Protein AF-A0A1Q7B2Q9-F1 (afdb_monomer_lite)

Sequence (99 aa):
MSELVSGRERENIPDCSKTDPSTLDCSVCGLAIKQADAELCPTHARALDSVRQAYESWAIAYGGIELADFLKRIVKLQGTGRSAREIAEFLRQHPEKWK

Radius of gyration: 22.63 Å; chains: 1; bounding box: 33×22×88 Å

pLDDT: mean 80.5, std 17.14, range [43.81, 94.81]

Secondary structure (DSSP, 8-state):
--------------------TT-EEPTTT-PEESSTT-SS-HHHHHHHHHHHHHHHHHHHHHTS--HHHHHHHHHHSTT--HHHHHHHHHHHH-GGGG-

Structure (mmCIF, N/CA/C/O backbone):
data_AF-A0A1Q7B2Q9-F1
#
_entry.id   AF-A0A1Q7B2Q9-F1
#
loop_
_atom_site.group_PDB
_atom_site.id
_atom_site.type_symbol
_atom_site.label_atom_id
_atom_site.label_alt_id
_atom_site.label_comp_id
_atom_site.label_asym_id
_atom_site.label_entity_id
_atom_site.label_seq_id
_atom_site.pdbx_PDB_ins_code
_atom_site.Cartn_x
_atom_site.Cartn_y
_atom_site.Cartn_z
_atom_site.occupancy
_atom_site.B_iso_or_equiv
_atom_site.auth_seq_id
_atom_site.auth_comp_id
_atom_site.auth_asym_id
_atom_site.auth_atom_id
_atom_site.pdbx_PDB_model_num
ATOM 1 N N . MET A 1 1 ? 16.069 -12.735 -71.684 1.00 43.81 1 MET A N 1
ATOM 2 C CA . MET A 1 1 ? 16.654 -13.480 -70.551 1.00 43.81 1 MET A CA 1
ATOM 3 C C . MET A 1 1 ? 16.605 -12.557 -69.349 1.00 43.81 1 MET A C 1
ATOM 5 O O . MET A 1 1 ? 17.499 -11.742 -69.177 1.00 43.81 1 MET A O 1
ATOM 9 N N . SER A 1 2 ? 15.501 -12.588 -68.610 1.00 44.09 2 SER A N 1
ATOM 10 C CA . SER A 1 2 ? 15.290 -11.731 -67.441 1.00 44.09 2 SER A CA 1
ATOM 11 C C . SER A 1 2 ? 14.832 -12.653 -66.330 1.00 44.09 2 SER A C 1
ATOM 13 O O . SER A 1 2 ? 13.650 -12.972 -66.228 1.00 44.09 2 SER A O 1
ATOM 15 N N . GLU A 1 3 ? 15.805 -13.192 -65.606 1.00 47.84 3 GLU A N 1
ATOM 16 C CA . GLU A 1 3 ? 15.552 -14.088 -64.490 1.00 47.84 3 GLU A CA 1
ATOM 17 C C . GLU A 1 3 ? 15.310 -13.299 -63.208 1.00 47.84 3 GLU A C 1
ATOM 19 O O . GLU A 1 3 ? 15.884 -12.238 -62.957 1.00 47.84 3 GLU A O 1
ATOM 24 N N . LEU A 1 4 ? 14.376 -13.859 -62.450 1.00 52.78 4 LEU A N 1
ATOM 25 C CA . LEU A 1 4 ? 13.905 -13.460 -61.144 1.00 52.78 4 LEU A CA 1
ATOM 26 C C . LEU A 1 4 ? 15.047 -13.361 -60.124 1.00 52.78 4 LEU A C 1
ATOM 28 O O . LEU A 1 4 ? 15.947 -14.190 -60.119 1.00 52.78 4 LEU A O 1
ATOM 32 N N . VAL A 1 5 ? 14.896 -12.467 -59.146 1.00 50.91 5 VAL A N 1
ATOM 33 C CA . VAL A 1 5 ? 14.565 -12.875 -57.768 1.00 50.91 5 VAL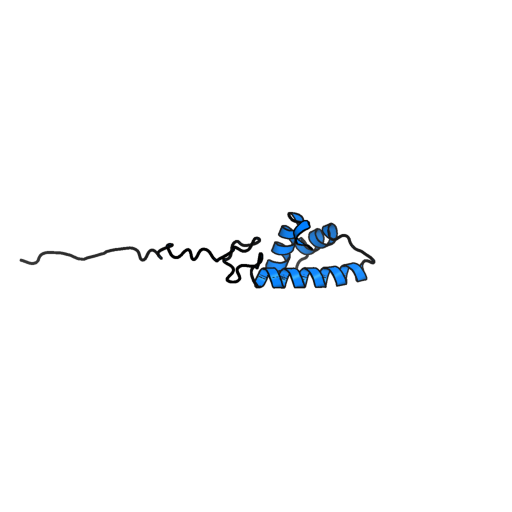 A CA 1
ATOM 34 C C . VAL A 1 5 ? 14.267 -11.622 -56.947 1.00 50.91 5 VAL A C 1
ATOM 36 O O . VAL A 1 5 ? 15.121 -10.781 -56.682 1.00 50.91 5 VAL A O 1
ATOM 39 N N . SER A 1 6 ? 12.996 -11.490 -56.566 1.00 51.56 6 SER A N 1
ATOM 40 C CA . SER A 1 6 ? 12.554 -10.575 -55.522 1.00 51.56 6 SER A CA 1
ATOM 41 C C . SER A 1 6 ? 12.856 -11.262 -54.192 1.00 51.56 6 SER A C 1
ATOM 43 O O . SER A 1 6 ? 12.094 -12.113 -53.735 1.00 51.56 6 SER A O 1
ATOM 45 N N . GLY A 1 7 ? 14.027 -10.963 -53.630 1.00 48.44 7 GLY A N 1
ATOM 46 C CA . GLY A 1 7 ? 14.411 -11.401 -52.292 1.00 48.44 7 GLY A CA 1
ATOM 47 C C . GLY A 1 7 ? 13.527 -10.712 -51.258 1.00 48.44 7 GLY A C 1
ATOM 48 O O . GLY A 1 7 ? 13.687 -9.525 -50.983 1.00 48.44 7 GLY A O 1
ATOM 49 N N . ARG A 1 8 ? 12.559 -11.454 -50.719 1.00 55.66 8 ARG A N 1
ATOM 50 C CA . ARG A 1 8 ? 11.737 -11.066 -49.572 1.00 55.66 8 ARG A CA 1
ATOM 51 C C . ARG A 1 8 ? 12.108 -12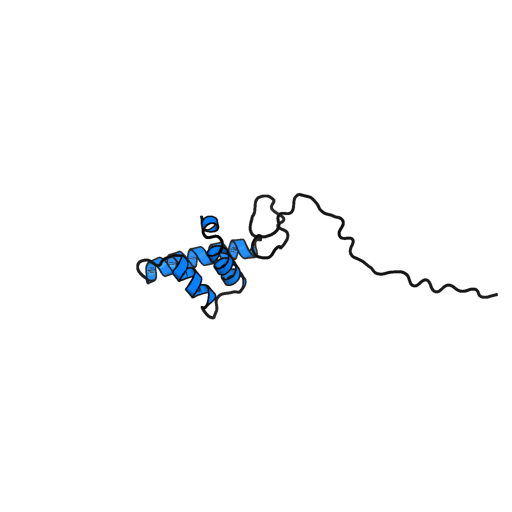.007 -48.433 1.00 55.66 8 ARG A C 1
ATOM 53 O O . ARG A 1 8 ? 11.571 -13.101 -48.317 1.00 55.66 8 ARG A O 1
ATOM 60 N N . GLU A 1 9 ? 13.071 -11.584 -47.633 1.00 52.00 9 GLU A N 1
ATOM 61 C CA . GLU A 1 9 ? 13.549 -12.281 -46.440 1.00 52.00 9 GLU A CA 1
ATOM 62 C C . GLU A 1 9 ? 13.821 -11.206 -45.389 1.00 52.00 9 GLU A C 1
ATOM 64 O O . GLU A 1 9 ? 14.323 -10.141 -45.730 1.00 52.00 9 GLU A O 1
ATOM 69 N N . ARG A 1 10 ? 13.550 -11.342 -44.102 1.00 54.88 10 ARG A N 1
ATOM 70 C CA . ARG A 1 10 ? 12.821 -12.273 -43.234 1.00 54.88 10 ARG A CA 1
ATOM 71 C C . ARG A 1 10 ? 12.651 -11.467 -41.938 1.00 54.88 10 ARG A C 1
ATOM 73 O O . ARG A 1 10 ? 13.382 -10.500 -41.717 1.00 54.88 10 ARG A O 1
ATOM 80 N N . GLU A 1 11 ? 11.668 -11.828 -41.129 1.00 52.19 11 GLU A N 1
ATOM 81 C CA . GLU A 1 11 ? 11.338 -11.184 -39.858 1.00 52.19 11 GLU A CA 1
ATOM 82 C C . GLU A 1 11 ? 12.555 -10.673 -39.059 1.00 52.19 11 GLU A C 1
ATOM 84 O O . GLU A 1 11 ? 13.477 -11.419 -38.732 1.00 52.19 11 GLU A O 1
ATOM 89 N N . ASN A 1 12 ? 12.521 -9.385 -38.699 1.00 49.50 12 ASN A N 1
ATOM 90 C CA . ASN A 1 12 ? 13.353 -8.820 -37.644 1.00 49.50 12 ASN A CA 1
ATOM 91 C C . ASN A 1 12 ? 12.833 -9.380 -36.313 1.00 49.50 12 ASN A C 1
ATOM 93 O O . ASN A 1 12 ? 11.988 -8.784 -35.648 1.00 49.50 12 ASN A O 1
ATOM 97 N N . ILE A 1 13 ? 13.260 -10.601 -36.001 1.00 61.12 13 ILE A N 1
ATOM 98 C CA . ILE A 1 13 ? 13.104 -11.198 -34.683 1.00 61.12 13 ILE A CA 1
ATOM 99 C C . ILE A 1 13 ? 14.172 -10.530 -33.812 1.00 61.12 13 ILE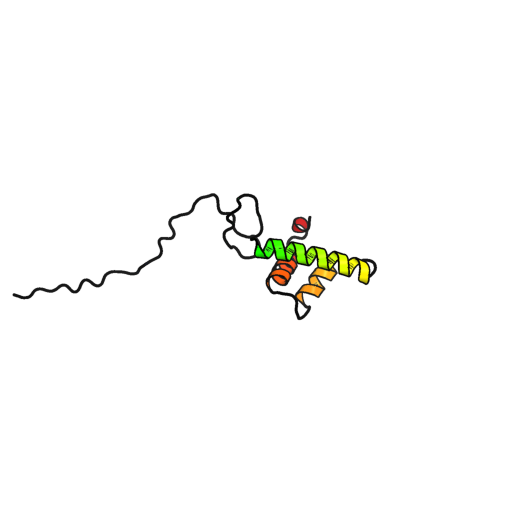 A C 1
ATOM 101 O O . ILE A 1 13 ? 15.359 -10.686 -34.112 1.00 61.12 13 ILE A O 1
ATOM 105 N N . PRO A 1 14 ? 13.809 -9.776 -32.761 1.00 56.12 14 PRO A N 1
ATOM 106 C CA . PRO A 1 14 ? 14.787 -9.396 -31.760 1.00 56.12 14 PRO A CA 1
ATOM 107 C C . PRO A 1 14 ? 15.315 -10.684 -31.121 1.00 56.12 14 PRO A C 1
ATOM 109 O O . PRO A 1 14 ? 14.587 -11.416 -30.455 1.00 56.12 14 PRO A O 1
ATOM 112 N N . ASP A 1 15 ? 16.579 -10.971 -31.411 1.00 49.44 15 ASP A N 1
ATOM 113 C CA . ASP A 1 15 ? 17.378 -12.043 -30.836 1.00 49.44 15 ASP A CA 1
ATOM 114 C C . ASP A 1 15 ? 17.327 -11.969 -29.300 1.00 49.44 15 ASP A C 1
ATOM 116 O O . ASP A 1 15 ? 17.926 -11.093 -28.673 1.00 49.44 15 ASP A O 1
ATOM 120 N N . CYS A 1 16 ? 16.585 -12.892 -28.687 1.00 53.28 16 CYS A N 1
ATOM 121 C CA . CYS A 1 16 ? 16.489 -13.068 -27.237 1.00 53.28 16 CYS A CA 1
ATOM 122 C C . CYS A 1 16 ? 17.737 -13.761 -26.645 1.00 53.28 16 CYS A C 1
ATOM 124 O O . CYS A 1 16 ? 17.596 -14.590 -25.748 1.00 53.28 16 CYS A O 1
ATOM 126 N N . SER A 1 17 ? 18.950 -13.450 -27.123 1.00 56.75 17 SER A N 1
ATOM 127 C CA . SER A 1 17 ? 20.172 -14.200 -26.770 1.00 56.75 17 SER A CA 1
ATOM 128 C C . SER A 1 17 ? 21.256 -13.368 -26.074 1.00 56.75 17 SER A C 1
ATOM 130 O O . SER A 1 17 ? 22.441 -13.690 -26.149 1.00 56.75 17 SER A O 1
ATOM 132 N N . LYS A 1 18 ? 20.880 -12.327 -25.322 1.00 48.78 18 LYS A N 1
ATOM 133 C CA . LYS A 1 18 ? 21.780 -11.704 -24.332 1.00 48.78 18 LYS A CA 1
ATOM 134 C C . LYS A 1 18 ? 21.212 -11.804 -22.923 1.00 48.78 18 LYS A C 1
ATOM 136 O O . LYS A 1 18 ? 20.847 -10.807 -22.308 1.00 48.78 18 LYS A O 1
ATOM 141 N N . THR A 1 19 ? 21.156 -13.026 -22.411 1.00 47.78 19 THR A N 1
ATOM 142 C CA . THR A 1 19 ? 21.140 -13.289 -20.971 1.00 47.78 19 THR A CA 1
ATOM 143 C C . THR A 1 19 ? 22.530 -12.988 -20.425 1.00 47.78 19 THR A C 1
ATOM 145 O O . THR A 1 19 ? 23.417 -13.837 -20.410 1.00 47.78 19 THR A O 1
ATOM 148 N N . ASP A 1 20 ? 22.728 -11.745 -19.996 1.00 50.25 20 ASP A N 1
ATOM 149 C CA . ASP A 1 20 ? 23.719 -11.473 -18.963 1.00 50.25 20 ASP A CA 1
ATOM 150 C C . ASP A 1 20 ? 23.164 -12.093 -17.662 1.00 50.25 20 ASP A C 1
ATOM 152 O O . ASP A 1 20 ? 22.056 -11.721 -17.254 1.00 50.25 20 ASP A O 1
ATOM 156 N N . PRO A 1 21 ? 23.845 -13.064 -17.023 1.00 50.72 21 PRO A N 1
ATOM 157 C CA . PRO A 1 21 ? 23.319 -13.812 -15.872 1.00 50.72 21 PRO A CA 1
ATOM 158 C C . PRO A 1 21 ? 23.176 -12.974 -14.584 1.00 50.72 21 PRO A C 1
ATOM 160 O O . PRO A 1 21 ? 22.962 -13.525 -13.509 1.00 50.72 21 PRO A O 1
ATOM 163 N N . SER A 1 22 ? 23.274 -11.648 -14.682 1.00 51.66 22 SER A N 1
ATOM 164 C CA . SER A 1 22 ? 23.328 -10.716 -13.552 1.00 51.66 22 SER A CA 1
ATOM 165 C C . SER A 1 22 ? 22.041 -9.897 -13.366 1.00 51.66 22 SER A C 1
ATOM 167 O O . SER A 1 22 ? 22.016 -8.969 -12.559 1.00 51.66 22 SER A O 1
ATOM 169 N N . THR A 1 23 ? 20.982 -10.184 -14.132 1.00 56.09 23 THR A N 1
ATOM 170 C CA . THR A 1 23 ? 19.696 -9.473 -14.032 1.00 56.09 23 THR A CA 1
ATOM 171 C C . THR A 1 23 ? 18.715 -10.263 -13.175 1.00 56.09 23 THR A C 1
ATOM 173 O O . THR A 1 23 ? 18.161 -11.263 -13.619 1.00 56.09 23 THR A O 1
ATOM 176 N N . LEU A 1 24 ? 18.499 -9.810 -11.938 1.00 72.62 24 LEU A N 1
ATOM 177 C CA . LEU A 1 24 ? 17.382 -10.285 -11.122 1.00 72.62 24 LEU A CA 1
ATOM 178 C C . LEU A 1 24 ? 16.076 -9.711 -11.665 1.00 72.62 24 LEU A C 1
ATOM 180 O O . LEU A 1 24 ? 16.036 -8.555 -12.081 1.00 72.62 24 LEU A O 1
ATOM 184 N N . ASP A 1 25 ? 14.999 -10.483 -11.655 1.00 85.94 25 ASP A N 1
ATOM 185 C CA . ASP A 1 25 ? 13.664 -9.978 -11.945 1.00 85.94 25 ASP A CA 1
ATOM 186 C C . ASP A 1 25 ? 12.990 -9.416 -10.685 1.00 85.94 25 ASP A C 1
ATOM 188 O O . ASP A 1 25 ? 13.180 -9.882 -9.563 1.00 85.94 25 ASP A O 1
ATOM 192 N N . CYS A 1 26 ? 12.197 -8.360 -10.866 1.00 88.44 26 CYS A N 1
ATOM 193 C CA . CYS A 1 26 ? 11.394 -7.803 -9.789 1.00 88.44 26 CYS A CA 1
ATOM 194 C C . CYS A 1 26 ? 10.356 -8.815 -9.330 1.00 88.44 26 CYS A C 1
ATOM 196 O O . CYS A 1 26 ? 9.464 -9.159 -10.101 1.00 88.44 26 CYS A O 1
ATOM 198 N N . SER A 1 27 ? 10.375 -9.170 -8.046 1.00 87.31 27 SER A N 1
ATOM 199 C CA . SER A 1 27 ? 9.451 -10.161 -7.477 1.00 87.31 27 SER A CA 1
ATOM 200 C C . SER A 1 27 ? 7.963 -9.788 -7.595 1.00 87.31 27 SER A C 1
ATOM 202 O O . SER A 1 27 ? 7.098 -10.624 -7.357 1.00 87.31 27 SER A O 1
ATOM 204 N N . VAL A 1 28 ? 7.646 -8.536 -7.948 1.00 88.88 28 VAL A N 1
ATOM 205 C CA . VAL A 1 28 ? 6.269 -8.029 -8.076 1.00 88.88 28 VAL A CA 1
ATOM 206 C C . VAL A 1 28 ? 5.792 -7.977 -9.527 1.00 88.88 28 VAL A C 1
ATOM 208 O O . VAL A 1 28 ? 4.644 -8.309 -9.802 1.00 88.88 28 VAL A O 1
ATOM 211 N N . CYS A 1 29 ? 6.640 -7.540 -10.464 1.00 88.88 29 CYS A N 1
ATOM 212 C CA . CYS A 1 29 ? 6.243 -7.328 -11.866 1.00 88.88 29 CYS A CA 1
ATOM 213 C C . CYS A 1 29 ? 7.105 -8.061 -12.900 1.00 88.88 29 CYS A C 1
ATOM 215 O O . CYS A 1 29 ? 6.855 -7.924 -14.094 1.00 88.88 29 CYS A O 1
ATOM 217 N N . GLY A 1 30 ? 8.134 -8.790 -12.473 1.00 84.00 30 GLY A N 1
ATOM 218 C CA . GLY A 1 30 ? 9.047 -9.532 -13.344 1.00 84.00 30 GLY A CA 1
ATOM 219 C C . GLY A 1 30 ? 9.978 -8.662 -14.195 1.00 84.00 30 GLY A C 1
ATOM 220 O O . GLY A 1 30 ? 10.672 -9.175 -15.067 1.00 84.00 30 GLY A O 1
ATOM 221 N N . LEU A 1 31 ? 10.001 -7.337 -13.994 1.00 82.62 31 LEU A N 1
ATOM 222 C CA . LEU A 1 31 ? 10.905 -6.452 -14.735 1.00 82.62 31 LEU A CA 1
ATOM 223 C C . LEU A 1 31 ? 12.358 -6.702 -14.334 1.00 82.62 31 LEU A C 1
ATOM 225 O O . LEU A 1 31 ? 12.666 -6.713 -13.145 1.00 82.62 31 LEU A O 1
ATOM 229 N N . ALA A 1 32 ? 13.245 -6.802 -15.326 1.00 81.62 32 ALA A N 1
ATOM 230 C CA . ALA A 1 32 ? 14.678 -6.948 -15.104 1.00 81.62 32 ALA A CA 1
ATOM 231 C C . ALA A 1 32 ? 15.244 -5.765 -14.301 1.00 81.62 32 ALA A C 1
ATOM 233 O O . ALA A 1 32 ? 15.124 -4.593 -14.681 1.00 81.62 32 ALA A O 1
ATOM 234 N N . ILE A 1 33 ? 15.886 -6.085 -13.187 1.00 82.94 33 ILE A N 1
ATOM 235 C CA . ILE A 1 33 ? 16.547 -5.163 -12.281 1.00 82.94 33 ILE A CA 1
ATOM 236 C C . ILE A 1 33 ? 18.029 -5.141 -12.638 1.00 82.94 33 ILE A C 1
ATOM 238 O O . ILE A 1 33 ? 18.697 -6.166 -12.735 1.00 82.94 33 ILE A O 1
ATOM 242 N N . LYS A 1 34 ? 18.555 -3.932 -12.845 1.00 73.94 34 LYS A N 1
ATOM 243 C CA . LYS A 1 34 ? 19.976 -3.717 -13.162 1.00 73.94 34 LYS A CA 1
ATOM 244 C C . LYS A 1 34 ? 20.898 -3.862 -11.946 1.00 73.94 34 LYS A C 1
ATOM 246 O O . LYS A 1 34 ? 22.110 -3.864 -12.107 1.00 73.94 34 LYS A O 1
ATOM 251 N N . GLN A 1 35 ? 20.330 -3.900 -10.744 1.00 70.38 35 GLN A N 1
ATOM 252 C CA . GLN A 1 35 ? 21.052 -4.054 -9.484 1.00 70.38 35 GLN A CA 1
ATOM 253 C C . GLN A 1 35 ? 20.916 -5.498 -9.004 1.00 70.38 35 GLN A C 1
ATOM 255 O O . GLN A 1 35 ? 19.808 -5.942 -8.716 1.00 70.38 35 GLN A O 1
ATOM 260 N N . ALA A 1 36 ? 22.044 -6.201 -8.921 1.00 62.78 36 ALA A N 1
ATOM 261 C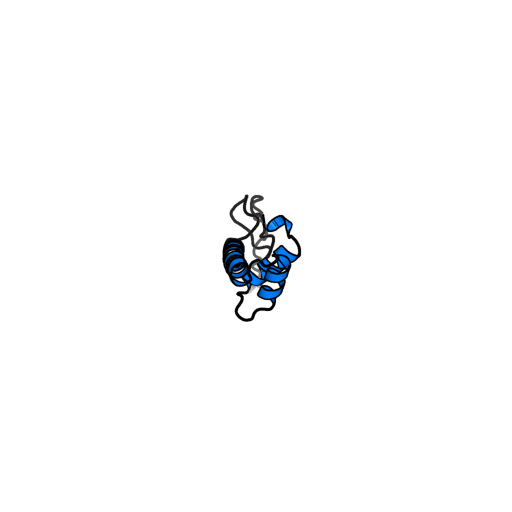 CA . ALA A 1 36 ? 22.103 -7.629 -8.615 1.00 62.78 36 ALA A CA 1
ATOM 262 C C . ALA A 1 36 ? 21.677 -7.993 -7.178 1.00 62.78 36 ALA A C 1
ATOM 264 O O . ALA A 1 36 ? 21.434 -9.160 -6.912 1.00 62.78 36 ALA A O 1
ATOM 265 N N . ASP A 1 37 ? 21.549 -7.018 -6.272 1.00 67.81 37 ASP A N 1
ATOM 266 C CA . ASP A 1 37 ? 21.143 -7.233 -4.872 1.00 67.81 37 ASP A CA 1
ATOM 267 C C . ASP A 1 37 ? 19.720 -6.730 -4.562 1.00 67.81 37 ASP A C 1
ATOM 269 O O . ASP A 1 37 ? 19.273 -6.764 -3.416 1.00 67.81 37 ASP A O 1
ATOM 273 N N . ALA A 1 38 ? 18.997 -6.218 -5.561 1.00 76.38 38 ALA A N 1
ATOM 274 C CA . ALA A 1 38 ? 17.661 -5.668 -5.361 1.00 76.38 38 ALA A CA 1
ATOM 275 C C . ALA A 1 38 ? 16.577 -6.686 -5.745 1.00 76.38 38 ALA A C 1
ATOM 277 O O . ALA A 1 38 ? 16.540 -7.163 -6.872 1.00 76.38 38 ALA A O 1
ATOM 278 N N . GLU A 1 39 ? 15.646 -6.955 -4.825 1.00 85.06 39 GLU A N 1
ATOM 279 C CA . GLU A 1 39 ? 14.483 -7.833 -5.069 1.00 85.06 39 GLU A CA 1
ATOM 280 C C . GLU A 1 39 ? 13.329 -7.108 -5.789 1.00 85.06 39 GLU A C 1
ATOM 282 O O . GLU A 1 39 ? 12.427 -7.723 -6.361 1.00 85.06 39 GLU A O 1
ATOM 287 N N . LEU A 1 40 ? 13.341 -5.771 -5.752 1.00 88.06 40 LEU A N 1
ATOM 288 C CA . LEU A 1 40 ? 12.309 -4.910 -6.320 1.00 88.06 40 LEU A CA 1
ATOM 289 C C . LEU A 1 40 ? 12.909 -3.934 -7.328 1.00 88.06 40 LEU A C 1
ATOM 291 O O . LEU A 1 40 ? 13.981 -3.364 -7.120 1.00 88.06 40 LEU A O 1
ATOM 295 N N . CYS A 1 41 ? 12.174 -3.670 -8.408 1.00 90.19 41 CYS A N 1
ATOM 296 C CA . CYS A 1 41 ? 12.538 -2.607 -9.336 1.00 90.19 41 CYS A CA 1
ATOM 297 C C . CYS A 1 41 ? 12.387 -1.226 -8.661 1.00 90.19 41 CYS A C 1
ATOM 299 O O . CYS A 1 41 ? 11.636 -1.093 -7.691 1.00 90.19 41 CYS A O 1
ATOM 301 N N . PRO A 1 42 ? 13.028 -0.162 -9.183 1.00 89.88 42 PRO A N 1
ATOM 302 C CA . PRO A 1 42 ? 13.001 1.166 -8.560 1.00 89.88 42 PRO A CA 1
ATOM 303 C C . PRO A 1 42 ? 11.590 1.703 -8.277 1.00 89.88 42 PRO A C 1
ATOM 305 O O . PRO A 1 42 ? 11.360 2.365 -7.266 1.00 89.88 42 PRO A O 1
ATOM 308 N N . THR A 1 43 ? 10.627 1.391 -9.148 1.00 91.06 43 THR A N 1
ATOM 309 C CA . THR A 1 43 ? 9.224 1.788 -8.983 1.00 91.06 43 THR A CA 1
ATOM 310 C C . THR A 1 43 ? 8.573 1.090 -7.792 1.00 91.06 43 THR A C 1
ATOM 312 O O . THR A 1 43 ? 7.940 1.750 -6.969 1.00 91.06 43 THR A O 1
ATOM 315 N N . HIS A 1 44 ? 8.735 -0.231 -7.676 1.00 93.19 44 HIS A N 1
ATOM 316 C CA . HIS A 1 44 ? 8.177 -1.021 -6.575 1.00 93.19 44 HIS A CA 1
ATOM 317 C C . HIS A 1 44 ? 8.920 -0.774 -5.260 1.00 93.19 44 HIS A C 1
ATOM 319 O O . HIS A 1 44 ? 8.271 -0.679 -4.226 1.00 93.19 44 HIS A O 1
ATOM 325 N N . ALA A 1 45 ? 10.232 -0.538 -5.293 1.00 91.25 45 ALA A N 1
ATOM 326 C CA . ALA A 1 45 ? 11.001 -0.106 -4.126 1.00 91.25 45 ALA A CA 1
ATOM 327 C C . ALA A 1 45 ? 10.496 1.245 -3.580 1.00 91.25 45 ALA A C 1
ATOM 329 O O . ALA A 1 45 ? 10.217 1.375 -2.390 1.00 91.25 45 ALA A O 1
ATOM 330 N N . ARG A 1 46 ? 10.277 2.239 -4.455 1.00 92.81 46 ARG A N 1
ATOM 331 C CA . ARG A 1 46 ? 9.696 3.534 -4.059 1.00 92.81 46 ARG A CA 1
ATOM 332 C C . ARG A 1 46 ? 8.253 3.401 -3.568 1.00 92.81 46 ARG A C 1
ATOM 334 O O . ARG A 1 46 ? 7.844 4.106 -2.645 1.00 92.81 46 ARG A O 1
ATOM 341 N N . ALA A 1 47 ? 7.470 2.523 -4.191 1.00 94.00 47 ALA A N 1
ATOM 342 C CA . ALA A 1 47 ? 6.108 2.245 -3.755 1.00 94.00 47 ALA A CA 1
ATOM 343 C C . ALA A 1 47 ? 6.086 1.588 -2.368 1.00 94.00 47 ALA A C 1
ATOM 345 O O . ALA A 1 47 ? 5.264 1.980 -1.546 1.00 94.00 47 ALA A O 1
ATOM 346 N N . LEU A 1 48 ? 7.006 0.663 -2.081 1.00 93.88 48 LEU A N 1
ATOM 347 C CA . LEU A 1 48 ? 7.165 0.050 -0.762 1.00 93.88 48 LEU A CA 1
ATOM 348 C C . LEU A 1 48 ? 7.483 1.090 0.306 1.00 93.88 48 LEU A C 1
ATOM 350 O O . LEU A 1 48 ? 6.821 1.118 1.341 1.00 93.88 48 LEU A O 1
ATOM 354 N N . ASP A 1 49 ? 8.424 1.987 0.027 1.00 93.69 49 ASP A N 1
ATOM 355 C CA . ASP A 1 49 ? 8.753 3.088 0.928 1.00 93.69 49 ASP A CA 1
ATOM 356 C C . ASP A 1 49 ? 7.535 3.996 1.194 1.00 93.69 49 ASP A C 1
ATOM 358 O O . ASP A 1 49 ? 7.193 4.286 2.339 1.00 93.69 49 ASP A O 1
ATOM 362 N N . SER A 1 50 ? 6.779 4.333 0.145 1.00 93.56 50 SER A N 1
ATOM 363 C CA . SER A 1 50 ? 5.545 5.126 0.273 1.00 93.56 50 SER A CA 1
ATOM 364 C C . SER A 1 50 ? 4.466 4.410 1.099 1.00 93.56 50 SER A C 1
ATOM 366 O O . SER A 1 50 ? 3.759 5.039 1.885 1.00 93.56 50 SER A O 1
ATOM 368 N N . VAL A 1 51 ? 4.328 3.089 0.936 1.00 94.12 51 VAL A N 1
ATOM 369 C CA . VAL A 1 51 ? 3.395 2.259 1.714 1.00 94.12 51 VAL A CA 1
ATOM 370 C C . VAL A 1 51 ? 3.815 2.205 3.187 1.00 94.12 51 VAL A C 1
ATOM 372 O O . VAL A 1 51 ? 2.946 2.280 4.054 1.00 94.12 51 VAL A O 1
ATOM 375 N N . ARG A 1 52 ? 5.120 2.141 3.485 1.00 94.31 52 ARG A N 1
ATOM 376 C CA . ARG A 1 52 ? 5.662 2.202 4.855 1.00 94.31 52 ARG A CA 1
ATOM 377 C C . ARG A 1 52 ? 5.3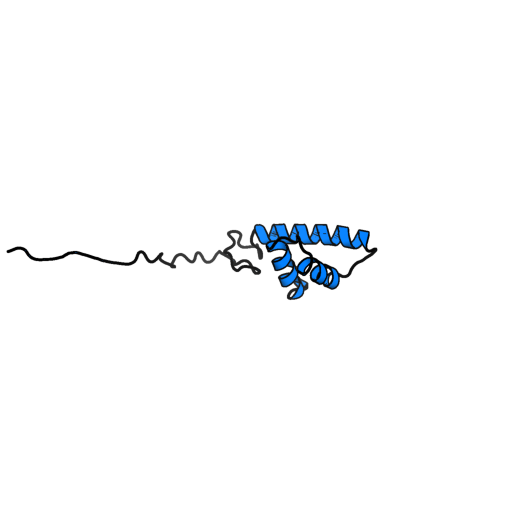62 3.542 5.528 1.00 94.31 52 ARG A C 1
ATOM 379 O O . ARG A 1 52 ? 4.758 3.548 6.597 1.00 94.31 52 ARG A O 1
ATOM 386 N N . GLN A 1 53 ? 5.652 4.660 4.863 1.00 94.62 53 GLN A N 1
ATOM 387 C CA . GLN A 1 53 ? 5.340 5.999 5.388 1.00 94.62 53 GLN A CA 1
ATOM 388 C C . GLN A 1 53 ? 3.832 6.188 5.644 1.00 94.62 53 GLN A C 1
ATOM 390 O O . GLN A 1 53 ? 3.406 6.771 6.648 1.00 94.62 53 GLN A O 1
ATOM 395 N N . ALA A 1 54 ? 2.992 5.666 4.743 1.00 93.19 54 ALA A N 1
ATOM 396 C CA . ALA A 1 54 ? 1.546 5.684 4.922 1.00 93.19 54 ALA A CA 1
ATOM 397 C C . ALA A 1 54 ? 1.105 4.817 6.114 1.00 93.19 54 ALA A C 1
ATOM 399 O O . ALA A 1 54 ? 0.227 5.239 6.865 1.00 93.19 54 ALA A O 1
ATOM 400 N N . TYR A 1 55 ? 1.721 3.649 6.321 1.00 94.81 55 TYR A N 1
ATOM 401 C CA . TYR A 1 55 ? 1.437 2.792 7.473 1.00 94.81 55 TYR A CA 1
ATOM 402 C C . TYR A 1 55 ? 1.741 3.497 8.793 1.00 94.81 55 TYR A C 1
ATOM 404 O O . TYR A 1 55 ? 0.897 3.477 9.681 1.00 94.81 55 TYR A O 1
ATOM 412 N N . GLU A 1 56 ? 2.882 4.179 8.910 1.00 94.31 56 GLU A N 1
ATOM 413 C CA . GLU A 1 56 ? 3.229 4.948 10.114 1.00 94.31 56 GLU A CA 1
ATOM 414 C C . GLU A 1 56 ? 2.190 6.039 10.405 1.00 94.31 56 GLU A C 1
ATOM 416 O O . GLU A 1 56 ? 1.685 6.152 11.524 1.00 94.31 56 GLU A O 1
ATOM 421 N N . SER A 1 57 ? 1.790 6.785 9.371 1.00 94.50 57 SER A N 1
ATOM 422 C CA . SER A 1 57 ? 0.758 7.823 9.488 1.00 94.50 57 SER A CA 1
ATOM 423 C C . SER A 1 57 ? -0.589 7.247 9.941 1.00 94.50 57 SER A C 1
ATOM 425 O O . SER A 1 57 ? -1.280 7.827 10.781 1.00 94.50 57 SER A O 1
ATOM 427 N N . TRP A 1 58 ? -0.967 6.083 9.409 1.00 94.81 58 TRP A N 1
ATOM 428 C CA . TRP A 1 58 ? -2.200 5.395 9.787 1.00 94.81 58 TRP A CA 1
ATOM 429 C C . TRP A 1 58 ? -2.109 4.789 11.188 1.00 94.81 58 TRP A C 1
ATOM 431 O O . TRP A 1 58 ? -3.071 4.876 11.944 1.00 94.81 58 TRP A O 1
ATOM 441 N N . ALA A 1 59 ? -0.967 4.227 11.575 1.00 94.31 59 ALA A N 1
ATOM 442 C CA . ALA A 1 59 ? -0.760 3.701 12.916 1.00 94.31 59 ALA A CA 1
ATOM 443 C C . ALA A 1 59 ? -0.951 4.799 13.968 1.00 94.31 59 ALA A C 1
ATOM 445 O O . ALA A 1 59 ? -1.649 4.574 14.951 1.00 94.31 59 ALA A O 1
ATOM 446 N N . ILE A 1 60 ? -0.438 6.008 13.730 1.00 94.50 60 ILE A N 1
ATOM 447 C CA . ILE A 1 60 ? -0.660 7.146 14.632 1.00 94.50 60 ILE A CA 1
ATOM 448 C C . ILE A 1 60 ? -2.142 7.544 14.653 1.00 94.50 60 ILE A C 1
ATOM 450 O O . ILE A 1 60 ? -2.734 7.655 15.725 1.00 94.50 60 ILE A O 1
ATOM 454 N N . ALA A 1 61 ? -2.764 7.723 13.483 1.00 94.06 61 ALA A N 1
ATOM 455 C CA . ALA A 1 61 ? -4.142 8.209 13.381 1.00 94.06 61 ALA A CA 1
ATOM 456 C C . ALA A 1 61 ? -5.186 7.254 13.987 1.00 94.06 61 ALA A C 1
ATOM 458 O O . ALA A 1 61 ? -6.193 7.705 14.529 1.00 94.06 61 ALA A O 1
ATOM 459 N N . TYR A 1 62 ? -4.957 5.943 13.894 1.00 91.38 62 TYR A N 1
ATOM 460 C CA . TYR A 1 62 ? -5.862 4.920 14.423 1.00 91.38 62 TYR A CA 1
ATOM 461 C C . TYR A 1 62 ? -5.497 4.457 15.846 1.00 91.38 62 TYR A C 1
ATOM 463 O O . TYR A 1 62 ? -6.227 3.645 16.408 1.00 91.38 62 TYR A O 1
ATOM 471 N N . GLY A 1 63 ? -4.411 4.966 16.444 1.00 91.81 63 GLY A N 1
ATOM 472 C CA . GLY A 1 63 ? -3.943 4.530 17.769 1.00 91.81 63 GLY A CA 1
ATOM 473 C C . GLY A 1 63 ? -3.326 3.124 17.773 1.00 91.81 63 GLY A C 1
ATOM 474 O O . GLY A 1 63 ? -3.378 2.423 18.779 1.00 91.81 63 GLY A O 1
ATOM 475 N N . GLY A 1 64 ? -2.759 2.718 16.640 1.00 89.81 64 GLY A N 1
ATOM 476 C CA . GLY A 1 64 ? -2.317 1.365 16.331 1.00 89.81 64 GLY A CA 1
ATOM 477 C C . GLY A 1 64 ? -3.256 0.714 15.318 1.00 89.81 64 GLY A C 1
ATOM 478 O O . GLY A 1 64 ? -4.460 0.611 15.533 1.00 89.81 64 GLY A O 1
ATOM 479 N N . ILE A 1 65 ? -2.705 0.270 14.190 1.00 94.12 65 ILE A N 1
ATOM 480 C CA . ILE A 1 65 ? -3.421 -0.542 13.203 1.00 94.12 65 ILE A CA 1
ATOM 481 C C . ILE A 1 65 ? -2.547 -1.734 12.847 1.00 94.12 65 ILE A C 1
ATOM 483 O O . ILE A 1 65 ? -1.339 -1.581 12.687 1.00 94.12 65 ILE A O 1
ATOM 487 N N . GLU A 1 66 ? -3.142 -2.916 12.715 1.00 93.75 66 GLU A N 1
ATOM 488 C CA . GLU A 1 66 ? -2.394 -4.075 12.245 1.00 93.75 66 GLU A CA 1
ATOM 489 C C . GLU A 1 66 ? -2.013 -3.911 10.772 1.00 93.75 66 GLU A C 1
ATOM 491 O O . GLU A 1 66 ? -2.805 -3.444 9.944 1.00 93.75 66 GLU A O 1
ATOM 496 N N . LEU A 1 67 ? -0.800 -4.348 10.423 1.00 91.69 67 LEU A N 1
ATOM 497 C CA . LEU A 1 67 ? -0.292 -4.279 9.055 1.00 91.69 67 LEU A CA 1
ATOM 498 C C . LEU A 1 67 ? -1.245 -4.955 8.059 1.00 91.69 67 LEU A C 1
ATOM 500 O O . LEU A 1 67 ? -1.543 -4.392 7.008 1.00 91.69 67 LEU A O 1
ATOM 504 N N . ALA A 1 68 ? -1.781 -6.130 8.399 1.00 91.88 68 ALA A N 1
ATOM 505 C CA . ALA A 1 68 ? -2.707 -6.859 7.535 1.00 91.88 68 ALA A CA 1
ATOM 506 C C . ALA A 1 68 ? -3.991 -6.060 7.234 1.00 91.88 68 ALA A C 1
ATOM 508 O O . ALA A 1 68 ? -4.454 -6.033 6.087 1.00 91.88 68 ALA A O 1
ATOM 509 N N . ASP A 1 69 ? -4.546 -5.372 8.236 1.00 93.56 69 ASP A N 1
ATOM 510 C CA . ASP A 1 69 ? -5.721 -4.516 8.072 1.00 93.56 69 ASP A CA 1
ATOM 511 C C . ASP A 1 69 ? -5.415 -3.281 7.236 1.00 93.56 69 ASP A C 1
ATOM 513 O O . ASP A 1 69 ? -6.192 -2.931 6.342 1.00 93.56 69 ASP A O 1
ATOM 517 N N . PHE A 1 70 ? -4.272 -2.642 7.480 1.00 94.38 70 PHE A N 1
ATOM 518 C CA . PHE A 1 70 ? -3.806 -1.528 6.667 1.00 94.38 70 PHE A CA 1
ATOM 519 C C . PHE A 1 70 ? -3.671 -1.933 5.192 1.00 94.38 70 PHE A C 1
ATOM 521 O O . PHE A 1 70 ? -4.297 -1.310 4.331 1.00 94.38 70 PHE A O 1
ATOM 528 N N . LEU A 1 71 ? -2.950 -3.022 4.897 1.00 94.06 71 LEU A N 1
ATOM 529 C CA . LEU A 1 71 ? -2.752 -3.518 3.532 1.00 94.06 71 LEU A CA 1
ATOM 530 C C . LEU A 1 71 ? -4.092 -3.832 2.847 1.00 94.06 71 LEU A C 1
ATOM 532 O O . LEU A 1 71 ? -4.329 -3.445 1.701 1.00 94.06 71 LEU A O 1
ATOM 536 N N . LYS A 1 72 ? -5.025 -4.472 3.563 1.00 94.06 72 LYS A N 1
ATOM 537 C CA . LYS A 1 72 ? -6.379 -4.759 3.060 1.00 94.06 72 LYS A CA 1
ATOM 538 C C . LYS A 1 72 ? -7.161 -3.487 2.723 1.00 94.06 72 LYS A C 1
ATOM 540 O O . LYS A 1 72 ? -7.936 -3.491 1.762 1.00 94.06 72 LYS A O 1
ATOM 545 N N . ARG A 1 73 ? -6.990 -2.414 3.500 1.00 93.75 73 ARG A N 1
ATOM 546 C CA . ARG A 1 73 ? -7.660 -1.126 3.272 1.00 93.75 73 ARG A CA 1
ATOM 547 C C . ARG A 1 73 ? -7.057 -0.381 2.083 1.00 93.75 73 ARG A C 1
ATOM 549 O O . ARG A 1 73 ? -7.820 0.047 1.221 1.00 93.75 73 ARG A O 1
ATOM 556 N N . ILE A 1 74 ? -5.730 -0.283 1.971 1.00 92.81 74 ILE A N 1
ATOM 557 C CA . ILE A 1 74 ? -5.090 0.487 0.885 1.00 92.81 74 ILE A CA 1
ATOM 558 C C . ILE A 1 74 ? -5.299 -0.129 -0.503 1.00 92.81 74 ILE A C 1
ATOM 560 O O . ILE A 1 74 ? -5.424 0.612 -1.478 1.00 92.81 74 ILE A O 1
ATOM 564 N N . VAL A 1 75 ? -5.417 -1.460 -0.603 1.00 92.06 75 VAL A N 1
ATOM 565 C CA . VAL A 1 75 ? -5.757 -2.141 -1.868 1.00 92.06 75 VAL A CA 1
ATOM 566 C C . VAL A 1 75 ? -7.148 -1.724 -2.353 1.00 92.06 75 VAL A C 1
ATOM 568 O O . VAL A 1 75 ? -7.355 -1.503 -3.545 1.00 92.06 75 VAL A O 1
ATOM 571 N N . LYS A 1 76 ? -8.099 -1.558 -1.426 1.00 91.62 76 LYS A N 1
ATOM 572 C CA . LYS A 1 76 ? -9.483 -1.156 -1.728 1.00 91.62 76 LYS A CA 1
ATOM 573 C C . LYS A 1 76 ? -9.664 0.354 -1.870 1.00 91.62 76 LYS A C 1
ATOM 575 O O . LYS A 1 76 ? -10.641 0.789 -2.475 1.00 91.62 76 LYS A O 1
ATOM 580 N N . LEU A 1 77 ? -8.758 1.150 -1.307 1.00 91.69 77 LEU A N 1
ATOM 581 C CA . LEU A 1 77 ? -8.862 2.602 -1.292 1.00 91.69 77 LEU A CA 1
ATOM 582 C C . LEU A 1 77 ? -8.747 3.164 -2.715 1.00 91.69 77 LEU A C 1
ATOM 584 O O . LEU A 1 77 ? -7.802 2.871 -3.456 1.00 91.69 77 LEU A O 1
ATOM 588 N N . GLN A 1 78 ? -9.731 3.966 -3.119 1.00 85.31 78 GLN A N 1
ATOM 589 C CA . GLN A 1 78 ? -9.680 4.706 -4.377 1.00 85.31 78 GLN A CA 1
ATOM 590 C C . GLN A 1 78 ? -8.629 5.818 -4.264 1.00 85.31 78 GLN A C 1
ATOM 592 O O . GLN A 1 78 ? -8.563 6.506 -3.253 1.00 85.31 78 GLN A O 1
ATOM 597 N N . GLY A 1 79 ? -7.780 5.962 -5.283 1.00 83.69 79 GLY A N 1
ATOM 598 C CA . GLY A 1 79 ? -6.654 6.904 -5.267 1.00 83.69 79 GLY A CA 1
ATOM 599 C C . GLY A 1 79 ? -5.301 6.278 -4.914 1.00 83.69 79 GLY A C 1
ATOM 600 O O . GLY A 1 79 ? -4.273 6.879 -5.214 1.00 83.69 79 GLY A O 1
ATOM 601 N N . THR A 1 80 ? -5.259 5.050 -4.380 1.00 89.00 80 THR A N 1
ATOM 602 C CA . THR A 1 80 ? -3.992 4.311 -4.256 1.00 89.00 80 THR A CA 1
ATOM 603 C C . THR A 1 80 ? -3.427 4.017 -5.646 1.00 89.00 80 THR A C 1
ATOM 605 O O . THR A 1 80 ? -4.086 3.381 -6.474 1.00 89.00 80 THR A O 1
ATOM 608 N N . GLY A 1 81 ? -2.197 4.470 -5.899 1.00 90.25 81 GLY A N 1
ATOM 609 C CA . GLY A 1 81 ? -1.496 4.223 -7.158 1.00 90.25 81 GLY A CA 1
ATOM 610 C C . GLY A 1 81 ? -1.291 2.730 -7.427 1.00 90.25 81 GLY A C 1
ATOM 611 O O . GLY A 1 81 ? -1.165 1.935 -6.496 1.00 90.25 81 GLY A O 1
ATOM 612 N N . ARG A 1 82 ? -1.222 2.348 -8.710 1.00 92.12 82 ARG A N 1
ATOM 613 C CA . ARG A 1 82 ? -1.094 0.942 -9.137 1.00 92.12 82 ARG A CA 1
ATOM 614 C C . ARG A 1 82 ? 0.067 0.226 -8.442 1.00 92.12 82 ARG A C 1
ATOM 616 O O . ARG A 1 82 ? -0.163 -0.793 -7.811 1.00 92.12 82 ARG A O 1
ATOM 623 N N . SER A 1 83 ? 1.266 0.807 -8.461 1.00 92.38 83 SER A N 1
ATOM 624 C CA . SER A 1 83 ? 2.455 0.186 -7.862 1.00 92.38 83 SER A CA 1
ATOM 625 C C . SER A 1 83 ? 2.354 0.008 -6.347 1.00 92.38 83 SER A C 1
ATOM 627 O O . SER A 1 83 ? 2.848 -0.979 -5.815 1.00 92.38 83 SER A O 1
ATOM 629 N N . ALA A 1 84 ? 1.680 0.925 -5.643 1.00 92.19 84 ALA A N 1
ATOM 630 C CA . ALA A 1 84 ? 1.430 0.781 -4.210 1.00 92.19 84 ALA A CA 1
ATOM 631 C C . ALA A 1 84 ? 0.411 -0.332 -3.921 1.00 92.19 84 ALA A C 1
ATOM 633 O O . ALA A 1 84 ? 0.569 -1.057 -2.943 1.00 92.19 84 ALA A O 1
ATOM 634 N N . ARG A 1 85 ? -0.599 -0.511 -4.786 1.00 94.38 85 ARG A N 1
ATOM 635 C CA . ARG A 1 85 ? -1.519 -1.655 -4.693 1.00 94.38 85 ARG A CA 1
ATOM 636 C C . ARG A 1 85 ? -0.806 -2.976 -4.947 1.00 94.38 85 ARG A C 1
ATOM 638 O O . ARG A 1 85 ? -0.971 -3.881 -4.145 1.00 94.38 85 ARG A O 1
ATOM 645 N N . GLU A 1 86 ? 0.019 -3.054 -5.988 1.00 94.00 86 GLU A N 1
ATOM 646 C CA . GLU A 1 86 ? 0.794 -4.260 -6.301 1.00 94.00 86 GLU A CA 1
ATOM 647 C C . GLU A 1 86 ? 1.724 -4.641 -5.142 1.00 94.00 86 GLU A C 1
ATOM 649 O O . GLU A 1 86 ? 1.739 -5.794 -4.724 1.00 94.00 86 GLU A O 1
ATOM 654 N N . ILE A 1 87 ? 2.428 -3.666 -4.547 1.00 94.44 87 ILE A N 1
ATOM 655 C CA . ILE A 1 87 ? 3.203 -3.894 -3.318 1.00 94.44 87 ILE A CA 1
ATOM 656 C C . ILE A 1 87 ? 2.315 -4.394 -2.185 1.00 94.44 87 ILE A C 1
ATOM 658 O O . ILE A 1 87 ? 2.676 -5.339 -1.490 1.00 94.44 87 ILE A O 1
ATOM 662 N N . ALA A 1 88 ? 1.162 -3.768 -1.971 1.00 93.62 88 ALA A N 1
ATOM 663 C CA . ALA A 1 88 ? 0.282 -4.164 -0.886 1.00 93.62 88 ALA A CA 1
ATOM 664 C C . ALA A 1 88 ? -0.247 -5.5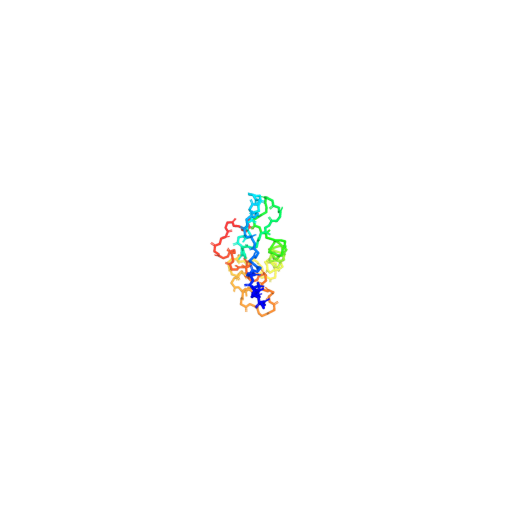94 -1.067 1.00 93.62 88 ALA A C 1
ATOM 666 O O . ALA A 1 88 ? -0.353 -6.340 -0.099 1.00 93.62 88 ALA A O 1
ATOM 667 N N . GLU A 1 89 ? -0.553 -5.999 -2.298 1.00 93.75 89 GLU A N 1
ATOM 668 C CA . GLU A 1 89 ? -0.952 -7.367 -2.630 1.00 93.75 89 GLU A CA 1
ATOM 669 C C . GLU A 1 89 ? 0.202 -8.361 -2.494 1.00 93.75 89 GLU A C 1
ATOM 671 O O . GLU A 1 89 ? -0.013 -9.467 -1.995 1.00 93.75 89 GLU A O 1
ATOM 676 N N . PHE A 1 90 ? 1.416 -7.959 -2.871 1.00 93.00 90 PHE A N 1
ATOM 677 C CA . PHE A 1 90 ? 2.629 -8.749 -2.684 1.00 93.00 90 PHE A CA 1
ATOM 678 C C . PHE A 1 90 ? 2.917 -8.991 -1.196 1.00 93.00 90 PHE A C 1
ATOM 680 O O . PHE A 1 90 ? 3.037 -10.134 -0.770 1.00 93.00 90 PHE A O 1
ATOM 687 N N . LEU A 1 91 ? 2.912 -7.941 -0.372 1.00 92.94 91 LEU A N 1
ATOM 688 C CA . LEU A 1 91 ? 3.147 -8.030 1.075 1.00 92.94 91 LEU A CA 1
ATOM 689 C C . LEU A 1 91 ? 2.071 -8.828 1.818 1.00 92.94 91 LEU A C 1
ATOM 691 O O . LEU A 1 91 ? 2.341 -9.414 2.861 1.00 92.94 91 LEU A O 1
ATOM 695 N N . ARG A 1 92 ? 0.840 -8.865 1.296 1.00 92.12 92 ARG A N 1
ATOM 696 C CA . ARG A 1 92 ? -0.221 -9.722 1.847 1.00 92.12 92 ARG A CA 1
ATOM 697 C C . ARG A 1 92 ? 0.058 -11.210 1.641 1.00 92.12 92 ARG A C 1
ATOM 699 O O . ARG A 1 92 ? -0.431 -12.009 2.431 1.00 92.12 92 ARG A O 1
ATOM 706 N N . GLN A 1 93 ? 0.778 -11.568 0.580 1.00 91.12 93 GLN A N 1
ATOM 707 C CA . GLN A 1 93 ? 1.187 -12.944 0.285 1.00 91.12 93 GLN A CA 1
ATOM 708 C C . GLN A 1 93 ? 2.535 -13.283 0.933 1.00 91.12 93 GLN A C 1
ATOM 710 O O . GLN A 1 93 ? 2.739 -14.421 1.342 1.00 91.12 93 GLN A O 1
ATOM 715 N N . HIS A 1 94 ? 3.401 -12.278 1.076 1.00 90.69 94 HIS A N 1
ATOM 716 C CA . HIS A 1 94 ? 4.764 -12.383 1.591 1.00 90.69 94 HIS A CA 1
ATOM 717 C C . HIS A 1 94 ? 5.001 -11.411 2.759 1.00 90.69 94 HIS A C 1
ATOM 719 O O . HIS A 1 94 ? 5.734 -10.425 2.613 1.00 90.69 94 HIS A O 1
ATOM 725 N N . PRO A 1 95 ? 4.374 -11.627 3.930 1.00 87.00 95 PRO A N 1
ATOM 726 C CA . PRO A 1 95 ? 4.537 -10.736 5.080 1.00 87.00 95 PRO A CA 1
ATOM 727 C C . PRO A 1 95 ? 5.989 -10.670 5.583 1.00 87.00 95 PRO A C 1
ATOM 729 O O . PRO A 1 95 ? 6.396 -9.663 6.158 1.00 87.00 95 PRO A O 1
ATOM 732 N N . GLU A 1 96 ? 6.802 -11.700 5.330 1.00 87.62 96 GLU A N 1
ATOM 733 C CA . GLU A 1 96 ? 8.233 -11.726 5.639 1.00 87.62 96 GLU A CA 1
ATOM 734 C C . GLU A 1 96 ? 9.034 -10.650 4.892 1.00 87.62 96 GLU A C 1
ATOM 736 O O . GLU A 1 96 ? 10.060 -10.193 5.394 1.00 87.62 96 GLU A O 1
ATOM 741 N N . LYS A 1 97 ? 8.540 -10.197 3.731 1.00 86.12 97 LYS A N 1
ATOM 742 C CA . LYS A 1 97 ? 9.160 -9.152 2.902 1.00 86.12 97 LYS A CA 1
ATOM 743 C C . LYS A 1 97 ? 8.871 -7.732 3.394 1.00 86.12 97 LYS A C 1
ATOM 745 O O . LYS A 1 97 ? 9.352 -6.769 2.805 1.00 86.12 97 LYS A O 1
ATOM 750 N N . TRP A 1 98 ? 8.097 -7.580 4.471 1.00 85.62 98 TRP A N 1
ATOM 751 C CA . TRP A 1 98 ? 7.864 -6.279 5.101 1.00 85.62 98 TRP A CA 1
ATOM 752 C C . TRP A 1 98 ? 9.088 -5.736 5.847 1.00 85.62 98 TRP A C 1
ATOM 754 O O . TRP A 1 98 ? 9.159 -4.526 6.070 1.00 85.62 98 TRP A O 1
ATOM 764 N N . LYS A 1 99 ? 10.006 -6.616 6.258 1.00 71.38 99 LYS A N 1
ATOM 765 C CA . LYS A 1 99 ? 11.076 -6.323 7.218 1.00 71.38 99 LYS A CA 1
ATOM 766 C C . LYS A 1 99 ? 12.133 -5.333 6.723 1.00 71.38 99 LYS A C 1
ATOM 768 O O . LYS A 1 99 ? 12.281 -5.138 5.495 1.00 71.38 99 LYS A O 1
#

Foldseek 3Di:
DDDDDPDDDDDPDPPPPPPPVQWAAAPQPRHTAPHSPDNHHPLLVVLLVVLVVVQVVVCVVVVGDDLLVSLVDLLVDPPNDPSNNSNSVVCNVVVVVND